Protein AF-A0A957JHL2-F1 (afdb_monomer)

Secondary structure (DSSP, 8-state):
-----PPP--PPPTTPPPPGGGS-HHHHHHHHHTT-HHHHHHHHHHHHHHHHHHHHHHH--HHHHHHHHHHHHHHHHHHGGG--TTS-HHHHHHHHHHHHHHHHHHHHHT-----TTTTT--SGGGTHHHHHHHH---HHHHHHHHHHHHHHT--

Solvent-accessible surface area (backbone atoms only — not comparable to full-atom values): 9291 Å² total; per-residue (Å²): 134,85,81,82,76,69,80,75,82,75,69,75,61,94,80,60,76,75,58,76,87,74,53,53,72,50,57,29,42,51,42,28,44,75,66,36,62,66,36,40,50,53,51,46,70,73,43,47,65,63,43,29,56,51,26,29,72,72,63,75,32,71,70,60,8,53,52,36,35,52,52,28,50,56,52,44,61,72,49,36,68,77,54,62,50,88,52,72,60,66,69,53,54,48,52,47,31,50,53,47,46,50,52,53,50,51,52,66,72,66,57,68,84,84,48,78,75,63,76,71,61,89,71,65,83,69,60,56,58,62,58,40,69,76,62,64,69,46,74,65,52,55,49,52,52,50,53,54,56,53,56,67,75,73,111

Nearest PDB structures (foldseek):
  5wuq-assembly1_A  TM=9.451E-01  e=1.657E-04  Bacillus subtilis subsp. subtilis str. 168
  5wur-assembly1_A  TM=9.422E-01  e=2.048E-04  Bacillus subtilis subsp. subtilis str. 168
  4cxf-assembly1_A  TM=8.846E-01  e=8.320E-05  Cupriavidus metallidurans CH34
  5wur-assembly2_B  TM=9.362E-01  e=6.232E-04  Bacillus subtilis subsp. subtilis str. 168
  6in7-assembly1_B  TM=7.320E-01  e=2.401E-04  Pseudomonas aeruginosa PAO1

Sequence (155 aa):
MNRFLRPKSEEPPAGAPPALSAHTDQTLAQQARRGDPDAFGELVRRHQQAVFNVALRMTGSRPDAEDATQETFLRAFRAFKQFDSHRPLAPWLKRIAVNVCLNWYEANRIRPAVTEADLARPGEAAADLDEWQANVTTPEQRYLAREQAAAVRAA

Radius of gyration: 21.53 Å; Cα contacts (8 Å, |Δi|>4): 88; chains: 1; bounding box: 84×35×44 Å

Structure (mmCIF, N/CA/C/O backbone):
data_AF-A0A957JHL2-F1
#
_entry.id   AF-A0A957JHL2-F1
#
loop_
_atom_site.group_PDB
_atom_site.id
_atom_site.type_symbol
_atom_site.label_atom_id
_atom_site.label_alt_id
_atom_site.label_comp_id
_atom_site.label_asym_id
_atom_site.label_entity_id
_atom_site.label_seq_id
_atom_site.pdbx_PDB_ins_code
_atom_site.Cartn_x
_atom_site.Cartn_y
_atom_site.Cartn_z
_atom_site.occupancy
_atom_site.B_iso_or_equiv
_atom_site.auth_seq_id
_atom_site.auth_comp_id
_atom_site.auth_asym_id
_atom_site.auth_atom_id
_atom_site.pdbx_PDB_model_num
ATOM 1 N N . MET A 1 1 ? -49.969 6.133 -17.642 1.00 37.44 1 MET A N 1
ATOM 2 C CA . MET A 1 1 ? -49.402 4.874 -17.119 1.00 37.44 1 MET A CA 1
ATOM 3 C C . MET A 1 1 ? -47.953 5.104 -16.702 1.00 37.44 1 MET A C 1
ATOM 5 O O . MET A 1 1 ? -47.200 5.632 -17.501 1.00 37.44 1 MET A O 1
ATOM 9 N N . ASN A 1 2 ? -47.655 4.772 -15.440 1.00 27.81 2 ASN A N 1
ATOM 10 C CA . ASN A 1 2 ? -46.375 4.652 -14.712 1.00 27.81 2 ASN A CA 1
ATOM 11 C C . ASN A 1 2 ? -45.177 5.540 -15.095 1.00 27.81 2 ASN A C 1
ATOM 13 O O . ASN A 1 2 ? -44.539 5.345 -16.118 1.00 27.81 2 ASN A O 1
ATOM 17 N N . ARG A 1 3 ? -44.863 6.560 -14.282 1.00 38.12 3 ARG A N 1
ATOM 18 C CA . ARG A 1 3 ? -44.163 6.493 -12.968 1.00 38.12 3 ARG A CA 1
ATOM 19 C C . ARG A 1 3 ? -42.651 6.320 -13.177 1.00 38.12 3 ARG A C 1
ATOM 21 O O . ARG A 1 3 ? -42.072 5.293 -12.845 1.00 38.12 3 ARG A O 1
ATOM 28 N N . PHE A 1 4 ? -42.039 7.382 -13.712 1.00 49.59 4 PHE A N 1
ATOM 29 C CA . PHE A 1 4 ? -40.609 7.641 -13.582 1.00 49.59 4 PHE A CA 1
ATOM 30 C C . PHE A 1 4 ? -40.285 7.696 -12.093 1.00 49.59 4 PHE A C 1
ATOM 32 O O . PHE A 1 4 ? -40.627 8.647 -11.387 1.00 49.59 4 PHE A O 1
ATOM 39 N N . LEU A 1 5 ? -39.696 6.606 -11.619 1.00 50.94 5 LEU A N 1
ATOM 40 C CA . LEU A 1 5 ? -39.092 6.500 -10.310 1.00 50.94 5 LEU A CA 1
ATOM 41 C C . LEU A 1 5 ? -38.026 7.593 -10.227 1.00 50.94 5 LEU A C 1
ATOM 43 O O . LEU A 1 5 ? -36.954 7.479 -10.816 1.00 50.94 5 LEU A O 1
ATOM 47 N N . ARG A 1 6 ? -38.336 8.674 -9.503 1.00 46.22 6 ARG A N 1
ATOM 48 C CA . ARG A 1 6 ? -37.289 9.469 -8.863 1.00 46.22 6 ARG A CA 1
ATOM 49 C C . ARG A 1 6 ? -36.444 8.475 -8.059 1.00 46.22 6 ARG A C 1
ATOM 51 O O . ARG A 1 6 ? -37.052 7.666 -7.348 1.00 46.22 6 ARG A O 1
ATOM 58 N N . PRO A 1 7 ? -35.103 8.487 -8.156 1.00 42.66 7 PRO A N 1
ATOM 59 C CA . PRO A 1 7 ? -34.307 7.735 -7.204 1.00 42.66 7 PRO A CA 1
ATOM 60 C C . PRO A 1 7 ? -34.745 8.203 -5.819 1.00 42.66 7 PRO A C 1
ATOM 62 O O . PRO A 1 7 ? -34.822 9.405 -5.553 1.00 42.66 7 PRO A O 1
ATOM 65 N N . LYS A 1 8 ? -35.172 7.2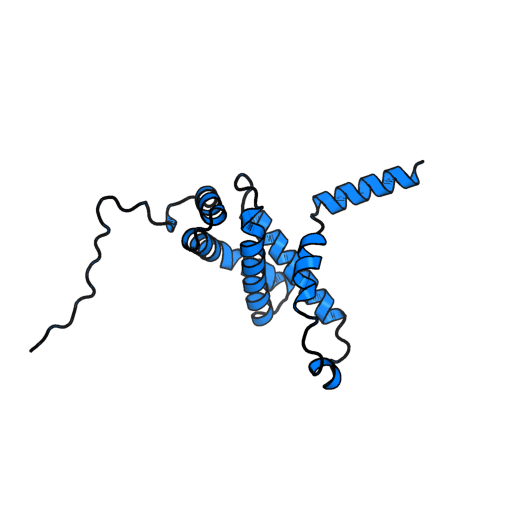39 -5.005 1.00 48.84 8 LYS A N 1
ATOM 66 C CA . LYS A 1 8 ? -35.557 7.441 -3.616 1.00 48.84 8 LYS A CA 1
ATOM 67 C C . LYS A 1 8 ? -34.453 8.277 -2.976 1.00 48.84 8 LYS A C 1
ATOM 69 O O . LYS A 1 8 ? -33.307 7.841 -2.942 1.00 48.84 8 LYS A O 1
ATOM 74 N N . SER A 1 9 ? -34.801 9.481 -2.527 1.00 48.56 9 SER A N 1
ATOM 75 C CA . SER A 1 9 ? -34.019 10.199 -1.535 1.00 48.56 9 SER A CA 1
ATOM 76 C C . SER A 1 9 ? -33.915 9.262 -0.339 1.00 48.56 9 SER A C 1
ATOM 78 O O . SER A 1 9 ? -34.852 9.143 0.448 1.00 48.56 9 SER A O 1
ATOM 80 N N . GLU A 1 10 ? -32.830 8.504 -0.260 1.00 44.91 10 GLU A N 1
ATOM 81 C CA . GLU A 1 10 ? -32.424 7.888 0.988 1.00 44.91 10 GLU A CA 1
ATOM 82 C C . GLU A 1 10 ? -31.908 9.030 1.852 1.00 44.91 10 GLU A C 1
ATOM 84 O O . GLU A 1 10 ? -30.723 9.349 1.881 1.00 44.91 10 GLU A O 1
ATOM 89 N N . GLU A 1 11 ? -32.848 9.720 2.499 1.00 44.72 11 GLU A N 1
ATOM 90 C CA . GLU A 1 11 ? -32.529 10.405 3.739 1.00 44.72 11 GLU A CA 1
ATOM 91 C C . GLU A 1 11 ? -31.891 9.352 4.655 1.00 44.72 11 GLU A C 1
ATOM 93 O O . GLU A 1 11 ? -32.510 8.307 4.900 1.00 44.72 11 GLU A O 1
ATOM 98 N N . PRO A 1 12 ? -30.638 9.555 5.098 1.00 51.06 12 PRO A N 1
ATOM 99 C CA . PRO A 1 12 ? -29.992 8.598 5.977 1.00 51.06 12 PRO A CA 1
ATOM 100 C C . PRO A 1 12 ? -30.830 8.487 7.257 1.00 51.06 12 PRO A C 1
ATOM 102 O O . PRO A 1 12 ? -31.269 9.517 7.781 1.00 51.06 12 PRO A O 1
ATOM 105 N N . PRO A 1 13 ? -31.089 7.269 7.773 1.00 52.56 13 PRO A N 1
ATOM 106 C CA . PRO A 1 13 ? -31.884 7.119 8.980 1.00 52.56 13 PRO A CA 1
ATOM 107 C C . PRO A 1 13 ? -31.202 7.890 10.112 1.00 52.56 13 PRO A C 1
ATOM 109 O O . PRO A 1 13 ? -29.995 7.754 10.325 1.00 52.56 13 PRO A O 1
ATOM 112 N N . ALA A 1 14 ? -31.974 8.721 10.814 1.00 47.56 14 ALA A N 1
ATOM 113 C CA . ALA A 1 14 ? -31.534 9.450 11.996 1.00 47.56 14 ALA A CA 1
ATOM 114 C C . ALA A 1 14 ? -31.063 8.435 13.055 1.00 47.56 14 ALA A C 1
ATOM 116 O O . ALA A 1 14 ? -31.873 7.847 13.767 1.00 47.56 14 ALA A O 1
ATOM 117 N N . GLY A 1 15 ? -29.754 8.165 13.080 1.00 45.06 15 GLY A N 1
ATOM 118 C CA . GLY A 1 15 ? -29.137 7.099 13.875 1.00 45.06 15 GLY A CA 1
ATOM 119 C C . GLY A 1 15 ? -28.182 6.170 13.112 1.00 45.06 15 GLY A C 1
ATOM 120 O O . GLY A 1 15 ? -27.595 5.294 13.741 1.00 45.06 15 GLY A O 1
ATOM 121 N N . ALA A 1 16 ? -27.991 6.336 11.795 1.00 44.38 16 ALA A N 1
ATOM 122 C CA . ALA A 1 16 ? -26.945 5.620 11.065 1.00 44.38 16 ALA A CA 1
ATOM 123 C C . ALA A 1 16 ? -25.570 5.918 11.695 1.00 44.38 16 ALA A C 1
ATOM 125 O O . ALA A 1 16 ? -25.288 7.090 11.977 1.00 44.38 16 ALA A O 1
ATOM 126 N N . PRO A 1 17 ? -24.704 4.905 11.913 1.00 54.16 17 PRO A N 1
ATOM 127 C CA . PRO A 1 17 ? -23.317 5.167 12.278 1.00 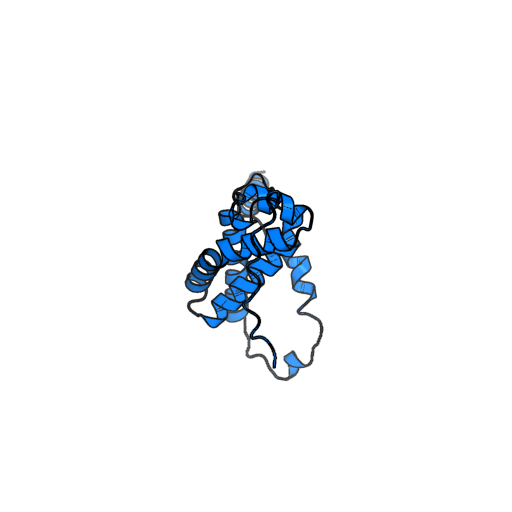54.16 17 PRO A CA 1
ATOM 128 C C . PRO A 1 17 ? -22.733 6.175 11.276 1.00 54.16 17 PRO A C 1
ATOM 130 O O . PRO A 1 17 ? -23.110 6.138 10.099 1.00 54.16 17 PRO A O 1
ATOM 133 N N . PRO A 1 18 ? -21.871 7.111 11.720 1.00 58.97 18 PRO A N 1
ATOM 134 C CA . PRO A 1 18 ? -21.331 8.134 10.835 1.00 58.97 18 PRO A CA 1
ATOM 135 C C . PRO A 1 18 ? -20.768 7.464 9.581 1.00 58.97 18 PRO A C 1
ATOM 137 O O . PRO A 1 18 ? -20.162 6.396 9.680 1.00 58.97 18 PRO A O 1
ATOM 140 N N . ALA A 1 19 ? -20.989 8.057 8.404 1.00 76.25 19 ALA A N 1
ATOM 141 C CA . ALA A 1 19 ? -20.470 7.508 7.153 1.00 76.25 19 ALA A CA 1
ATOM 142 C C . ALA A 1 19 ? -18.989 7.125 7.339 1.00 76.25 19 ALA A C 1
ATOM 144 O O . ALA A 1 19 ? -18.246 7.856 7.997 1.00 76.25 19 ALA A O 1
ATOM 145 N N . LEU A 1 20 ? -18.536 5.984 6.807 1.00 78.94 20 LEU A N 1
ATOM 146 C CA . LEU A 1 20 ? -17.146 5.518 6.977 1.00 78.94 20 LEU A CA 1
ATOM 147 C C . LEU A 1 20 ? -16.117 6.608 6.612 1.00 78.94 20 LEU A C 1
ATOM 149 O O . LEU A 1 20 ? -15.066 6.720 7.239 1.00 78.94 20 LEU A O 1
ATOM 153 N N . SER A 1 21 ? -16.480 7.510 5.696 1.00 78.25 21 SER A N 1
ATOM 154 C CA . SER A 1 21 ? -15.734 8.720 5.335 1.00 78.25 21 SER A CA 1
ATOM 155 C C . SER A 1 21 ? -15.459 9.709 6.479 1.00 78.25 21 SER A C 1
ATOM 157 O O . SER A 1 21 ? -14.497 10.464 6.395 1.00 78.25 21 SER A O 1
ATOM 159 N N . ALA A 1 22 ? -16.263 9.724 7.541 1.00 84.75 22 ALA A N 1
ATOM 160 C CA . ALA A 1 22 ? -16.080 10.586 8.710 1.00 84.75 22 ALA A CA 1
ATOM 161 C C . ALA A 1 22 ? -15.158 9.970 9.777 1.00 84.75 22 ALA A C 1
ATOM 163 O O . ALA A 1 22 ? -14.667 10.678 10.655 1.00 84.75 22 ALA A O 1
ATOM 164 N N . HIS A 1 23 ? -14.901 8.662 9.713 1.00 89.69 23 HIS A N 1
ATOM 165 C CA . HIS A 1 23 ? -14.020 7.990 10.662 1.00 89.69 23 HIS A CA 1
ATOM 166 C C . HIS A 1 23 ? -12.552 8.335 10.396 1.00 89.69 23 HIS A C 1
ATOM 168 O O . HIS A 1 23 ? -12.138 8.537 9.253 1.00 89.69 23 HIS A O 1
ATOM 174 N N . THR A 1 24 ? -11.734 8.369 11.446 1.00 93.31 24 THR A N 1
ATOM 175 C CA . THR A 1 24 ? -10.279 8.516 11.306 1.00 93.31 24 THR A CA 1
ATOM 176 C C . THR A 1 24 ? -9.656 7.246 10.727 1.00 93.31 24 THR A C 1
ATOM 178 O O . THR A 1 24 ? -10.181 6.148 10.916 1.00 93.31 24 THR A O 1
ATOM 181 N N . ASP A 1 25 ? -8.494 7.371 10.080 1.00 91.19 25 ASP A N 1
ATOM 182 C CA . ASP A 1 25 ? -7.754 6.218 9.542 1.00 91.19 25 ASP A CA 1
ATOM 183 C C . ASP A 1 25 ? -7.445 5.168 10.613 1.00 91.19 25 ASP A C 1
ATOM 185 O O . ASP A 1 25 ? -7.500 3.973 10.344 1.00 91.19 25 ASP A O 1
ATOM 189 N N . GLN A 1 26 ? -7.169 5.603 11.845 1.00 91.75 26 GLN A N 1
ATOM 190 C CA . GLN A 1 26 ? -6.957 4.705 12.980 1.00 91.75 26 GLN A CA 1
ATOM 191 C C . GLN A 1 26 ? -8.209 3.877 13.291 1.00 91.75 26 GLN A C 1
ATOM 193 O O . GLN A 1 26 ? -8.109 2.673 13.525 1.00 91.75 26 GLN A O 1
ATOM 198 N N . THR A 1 27 ? -9.388 4.503 13.277 1.00 93.38 27 THR A N 1
ATOM 199 C CA . THR A 1 27 ? -10.650 3.811 13.574 1.00 93.38 27 THR A CA 1
ATOM 200 C C . THR A 1 27 ? -10.990 2.811 12.476 1.00 93.38 27 THR A C 1
ATOM 202 O O . THR A 1 27 ? -11.292 1.653 12.761 1.00 93.38 27 THR A O 1
ATOM 205 N N . LEU A 1 28 ? -10.847 3.226 11.217 1.00 93.62 28 LEU A N 1
ATOM 206 C CA . LEU A 1 28 ? -11.030 2.344 10.067 1.00 93.62 28 LEU A CA 1
ATOM 207 C C . LEU A 1 28 ? -10.025 1.190 10.079 1.00 93.62 28 LEU A C 1
ATOM 209 O O . LEU A 1 28 ? -10.394 0.054 9.806 1.00 93.62 28 LEU A O 1
ATOM 213 N N . ALA A 1 29 ? -8.772 1.437 10.472 1.00 91.75 29 ALA A N 1
ATOM 214 C CA . ALA A 1 29 ? -7.776 0.380 10.603 1.00 91.75 29 ALA A CA 1
ATOM 215 C C . ALA A 1 29 ? -8.153 -0.631 11.699 1.00 91.75 29 ALA A C 1
ATOM 217 O O . ALA A 1 29 ? -7.978 -1.833 11.522 1.00 91.75 29 ALA A O 1
ATOM 218 N N . GLN A 1 30 ? -8.714 -0.188 12.824 1.00 92.69 30 GLN A N 1
ATOM 219 C CA . GLN A 1 30 ? -9.206 -1.111 13.851 1.00 92.69 30 GLN A CA 1
ATOM 220 C C . GLN A 1 30 ? -10.386 -1.961 13.356 1.00 92.69 30 GLN A C 1
ATOM 222 O O . GLN A 1 30 ? -10.438 -3.153 13.657 1.00 92.69 30 GLN A O 1
ATOM 227 N N . GLN A 1 31 ? -11.307 -1.374 12.588 1.00 91.44 31 GLN A N 1
ATOM 228 C CA . GLN A 1 31 ? -12.448 -2.083 11.997 1.00 91.44 31 GLN A CA 1
ATOM 229 C C . GLN A 1 31 ? -11.991 -3.085 10.926 1.00 91.44 31 GLN A C 1
ATOM 231 O O . GLN A 1 31 ? -12.301 -4.272 11.018 1.00 91.44 31 GLN A O 1
ATOM 236 N N . ALA A 1 32 ? -11.147 -2.655 9.987 1.00 90.38 32 ALA A N 1
ATOM 237 C CA . ALA A 1 32 ? -10.593 -3.511 8.941 1.00 90.38 32 ALA A CA 1
ATOM 238 C C . ALA A 1 32 ? -9.776 -4.685 9.512 1.00 90.38 32 ALA A C 1
ATOM 240 O O . ALA A 1 32 ? -9.862 -5.807 9.015 1.00 90.38 32 ALA A O 1
ATOM 241 N N . ARG A 1 33 ? -9.057 -4.491 10.629 1.00 88.88 33 ARG A N 1
ATOM 242 C CA . ARG A 1 33 ? -8.381 -5.587 11.353 1.00 88.88 33 ARG A CA 1
ATOM 243 C C . ARG A 1 33 ? -9.336 -6.657 11.878 1.00 88.88 33 ARG A C 1
ATOM 245 O O . ARG A 1 33 ? -8.955 -7.823 11.951 1.00 88.88 33 ARG A O 1
ATOM 252 N N . ARG A 1 34 ? -10.558 -6.268 12.245 1.00 89.81 34 ARG A N 1
ATOM 253 C CA . ARG A 1 34 ? -11.623 -7.180 12.694 1.00 89.81 34 ARG A CA 1
ATOM 254 C C . ARG A 1 34 ? -12.343 -7.866 11.529 1.00 89.81 34 ARG A C 1
ATOM 256 O O . ARG A 1 34 ? -13.229 -8.674 11.776 1.00 89.81 34 ARG A O 1
ATOM 263 N N . GLY A 1 35 ? -11.928 -7.596 10.291 1.00 86.31 35 GLY A N 1
ATOM 264 C CA . GLY A 1 35 ? -12.481 -8.205 9.087 1.00 86.31 35 GLY A CA 1
ATOM 265 C C . GLY A 1 35 ? -13.598 -7.399 8.433 1.00 86.31 35 GLY A C 1
ATOM 266 O O . GLY A 1 35 ? -14.315 -7.973 7.625 1.00 86.31 35 GLY A O 1
ATOM 267 N N . ASP A 1 36 ? -13.753 -6.113 8.763 1.00 92.12 36 ASP A N 1
ATOM 268 C CA . ASP A 1 36 ? -14.694 -5.216 8.083 1.00 92.12 36 ASP A CA 1
ATOM 269 C C . ASP A 1 36 ? -14.152 -4.823 6.687 1.00 92.12 36 ASP A C 1
ATOM 271 O O . ASP A 1 36 ? -13.165 -4.076 6.599 1.00 92.12 36 ASP A O 1
ATOM 275 N N . PRO A 1 37 ? -14.745 -5.335 5.589 1.00 88.88 37 PRO A N 1
ATOM 276 C CA . PRO A 1 37 ? -14.268 -5.052 4.241 1.00 88.88 37 PRO A CA 1
ATOM 277 C C . PRO A 1 37 ? -14.564 -3.612 3.805 1.00 88.88 37 PRO A C 1
ATOM 279 O O . PRO A 1 37 ? -13.783 -3.047 3.037 1.00 88.88 37 PRO A O 1
ATOM 282 N N . ASP A 1 38 ? -15.630 -2.993 4.316 1.00 92.62 38 ASP A N 1
ATOM 283 C CA . ASP A 1 38 ? -16.020 -1.632 3.947 1.00 92.62 38 ASP A CA 1
ATOM 284 C C . ASP A 1 38 ? -15.059 -0.618 4.574 1.00 92.62 38 ASP A C 1
ATOM 286 O O . ASP A 1 38 ? -14.618 0.331 3.917 1.00 92.62 38 ASP A O 1
ATOM 290 N N . ALA A 1 39 ? -14.637 -0.866 5.819 1.00 93.25 39 ALA A N 1
ATOM 291 C CA . ALA A 1 39 ? -13.600 -0.072 6.470 1.00 93.25 39 ALA A CA 1
ATOM 292 C C . ALA A 1 39 ? -12.264 -0.134 5.711 1.00 93.25 39 ALA A C 1
ATOM 294 O O . ALA A 1 39 ? -11.586 0.886 5.556 1.00 93.25 39 ALA A O 1
ATOM 295 N N . PHE A 1 40 ? -11.884 -1.310 5.196 1.00 92.88 40 PHE A N 1
ATOM 296 C CA . PHE A 1 40 ? -10.691 -1.437 4.357 1.00 92.88 40 PHE A CA 1
ATOM 297 C C . PHE A 1 40 ? -10.869 -0.722 3.013 1.00 92.88 40 PHE A C 1
ATOM 299 O O . PHE A 1 40 ? -9.973 0.008 2.592 1.00 92.88 40 PHE A O 1
ATOM 306 N N . GLY A 1 41 ? -12.026 -0.872 2.362 1.00 94.56 41 GLY A N 1
ATOM 307 C CA . GLY A 1 41 ? -12.344 -0.183 1.108 1.00 94.56 41 GLY A CA 1
ATOM 308 C C . GLY A 1 41 ? -12.245 1.339 1.233 1.00 94.56 41 GLY A C 1
ATOM 309 O O . GLY A 1 41 ? -11.676 2.008 0.368 1.00 94.56 41 GLY A O 1
ATOM 310 N N . GLU A 1 42 ? -12.699 1.890 2.357 1.00 95.94 42 GLU A N 1
ATOM 311 C CA . GLU A 1 42 ? -12.552 3.309 2.669 1.00 95.94 42 GLU A CA 1
ATOM 312 C C . GLU A 1 42 ? -11.077 3.733 2.804 1.00 95.94 42 GLU A C 1
ATOM 314 O O . GLU A 1 42 ? -10.676 4.769 2.265 1.00 95.94 42 GLU A O 1
ATOM 319 N N . LEU A 1 43 ? -10.240 2.923 3.462 1.00 94.88 43 LEU A N 1
ATOM 320 C CA . LEU A 1 43 ? -8.796 3.172 3.542 1.00 94.88 43 LEU A CA 1
ATOM 321 C C . LEU A 1 43 ? -8.129 3.122 2.163 1.00 94.88 43 LEU A C 1
ATOM 323 O O . LEU A 1 43 ? -7.316 3.994 1.849 1.00 94.88 43 LEU A O 1
ATOM 327 N N . VAL A 1 44 ? -8.485 2.146 1.321 1.00 95.50 44 VAL A N 1
ATOM 328 C CA . VAL A 1 44 ? -7.996 2.064 -0.064 1.00 95.50 44 VAL A CA 1
ATOM 329 C C . VAL A 1 44 ? -8.330 3.357 -0.798 1.00 95.50 44 VAL A C 1
ATOM 331 O O . VAL A 1 44 ? -7.432 4.022 -1.313 1.00 95.50 44 VAL A O 1
ATOM 334 N N . ARG A 1 45 ? -9.595 3.784 -0.765 1.00 95.75 45 ARG A N 1
ATOM 335 C CA . ARG A 1 45 ? -10.061 4.991 -1.455 1.00 95.75 45 ARG A CA 1
ATOM 336 C C . ARG A 1 45 ? -9.305 6.253 -1.023 1.00 95.75 45 ARG A C 1
ATOM 338 O O . ARG A 1 45 ? -9.008 7.100 -1.864 1.00 95.75 45 ARG A O 1
ATOM 345 N N . ARG A 1 46 ? -8.972 6.387 0.266 1.00 95.88 46 ARG A N 1
ATOM 346 C CA . ARG A 1 46 ? -8.200 7.529 0.797 1.00 95.88 46 ARG A CA 1
ATOM 347 C C . ARG A 1 46 ? -6.736 7.517 0.372 1.00 95.88 46 ARG A C 1
ATOM 349 O O . ARG A 1 46 ? -6.171 8.573 0.100 1.00 95.88 46 ARG A O 1
ATOM 356 N N . HIS A 1 47 ? -6.115 6.340 0.334 1.00 96.12 47 HIS A N 1
ATOM 357 C CA . HIS A 1 47 ? -4.663 6.214 0.167 1.00 96.12 47 HIS A CA 1
ATOM 358 C C . HIS A 1 47 ? -4.226 5.848 -1.253 1.00 96.12 47 HIS A C 1
ATOM 360 O O . HIS A 1 47 ? -3.040 5.985 -1.564 1.00 96.12 47 HIS A O 1
ATOM 366 N N . GLN A 1 48 ? -5.149 5.445 -2.133 1.00 96.81 48 GLN A N 1
ATOM 367 C CA . GLN A 1 48 ? -4.826 4.958 -3.478 1.00 96.81 48 GLN A CA 1
ATOM 368 C C . GLN A 1 48 ? -3.984 5.939 -4.288 1.00 96.81 48 GLN A C 1
ATOM 370 O O . GLN A 1 48 ? -2.981 5.543 -4.869 1.00 96.81 48 GLN A O 1
ATOM 375 N N . GLN A 1 49 ? -4.320 7.233 -4.263 1.00 97.12 49 GLN A N 1
ATOM 376 C CA . GLN A 1 49 ? -3.605 8.232 -5.054 1.00 97.12 49 GLN A CA 1
ATOM 377 C C . GLN A 1 49 ? -2.174 8.425 -4.543 1.00 97.12 49 GLN A C 1
ATOM 379 O O . GLN A 1 49 ? -1.245 8.605 -5.326 1.00 97.12 49 GLN A O 1
ATOM 384 N N . ALA A 1 50 ? -1.980 8.380 -3.223 1.00 92.94 50 ALA A N 1
ATOM 385 C CA . ALA A 1 50 ? -0.663 8.526 -2.619 1.00 92.94 50 ALA A CA 1
ATOM 386 C C . ALA A 1 50 ? 0.233 7.319 -2.928 1.00 92.94 50 ALA A C 1
ATOM 388 O O . ALA A 1 50 ? 1.409 7.504 -3.238 1.00 92.94 50 ALA A O 1
ATOM 389 N N . VAL A 1 51 ? -0.323 6.105 -2.871 1.00 95.69 51 VAL A N 1
ATOM 390 C CA . VAL A 1 51 ? 0.377 4.866 -3.244 1.00 95.69 51 VAL A CA 1
ATOM 391 C C . VAL A 1 51 ? 0.707 4.868 -4.736 1.00 95.69 51 VAL A C 1
ATOM 393 O O . VAL A 1 51 ? 1.866 4.672 -5.094 1.00 95.69 51 VAL A O 1
ATOM 396 N N . PHE A 1 52 ? -0.263 5.202 -5.586 1.00 97.50 52 PHE A N 1
ATOM 397 C CA . PHE A 1 52 ? -0.071 5.320 -7.028 1.00 97.50 52 PHE A CA 1
ATOM 398 C C . PHE A 1 52 ? 1.031 6.315 -7.389 1.00 97.50 52 PHE A C 1
ATOM 400 O O . PHE A 1 52 ? 1.906 6.005 -8.188 1.00 97.50 52 PHE A O 1
ATOM 407 N N . ASN A 1 53 ? 1.066 7.486 -6.749 1.00 94.44 53 ASN A N 1
ATOM 408 C CA . ASN A 1 53 ? 2.118 8.473 -6.996 1.00 94.44 53 ASN A CA 1
ATOM 409 C C . ASN A 1 53 ? 3.516 7.967 -6.598 1.00 94.44 53 ASN A C 1
ATOM 411 O O . ASN A 1 53 ? 4.504 8.356 -7.220 1.00 94.44 53 ASN A O 1
ATOM 415 N N . VAL A 1 54 ? 3.623 7.125 -5.564 1.00 90.56 54 VAL A N 1
ATOM 416 C CA . VAL A 1 54 ? 4.891 6.468 -5.203 1.00 90.56 54 VAL A CA 1
ATOM 417 C C . VAL A 1 54 ? 5.269 5.443 -6.265 1.00 90.56 54 VAL A C 1
ATOM 419 O O . VAL A 1 54 ? 6.388 5.494 -6.773 1.00 90.56 54 VAL A O 1
ATOM 422 N N . ALA A 1 55 ? 4.334 4.575 -6.648 1.00 92.25 55 ALA A N 1
ATOM 423 C CA . ALA A 1 55 ? 4.563 3.553 -7.660 1.00 92.25 55 ALA A CA 1
ATOM 424 C C . ALA A 1 55 ? 4.953 4.160 -9.014 1.00 92.25 55 ALA A C 1
ATOM 426 O O . ALA A 1 55 ? 5.923 3.726 -9.628 1.00 92.25 55 ALA A O 1
ATOM 427 N N . LEU A 1 56 ? 4.279 5.231 -9.437 1.00 93.44 56 LEU A N 1
ATOM 428 C CA . LEU A 1 56 ? 4.567 5.946 -10.679 1.00 93.44 56 LEU A CA 1
ATOM 429 C C . LEU A 1 56 ? 5.973 6.547 -10.693 1.00 93.44 56 LEU A C 1
ATOM 431 O O . LEU A 1 56 ? 6.662 6.473 -11.706 1.00 93.44 56 LEU A O 1
ATOM 435 N N . ARG A 1 57 ? 6.436 7.107 -9.570 1.00 91.12 57 ARG A N 1
ATOM 436 C CA . ARG A 1 57 ? 7.806 7.637 -9.463 1.00 91.12 57 ARG A CA 1
ATOM 437 C C . ARG A 1 57 ? 8.871 6.547 -9.553 1.00 91.12 57 ARG A C 1
ATOM 439 O O . ARG A 1 57 ? 9.974 6.836 -9.998 1.00 91.12 57 ARG A O 1
ATOM 446 N N . MET A 1 58 ? 8.563 5.335 -9.097 1.00 88.50 58 MET A N 1
ATOM 447 C CA . MET A 1 58 ? 9.512 4.220 -9.089 1.00 88.50 58 MET A CA 1
ATOM 448 C C . MET A 1 58 ? 9.526 3.442 -10.406 1.00 88.50 58 MET A C 1
ATOM 450 O O . MET A 1 58 ? 10.586 3.009 -10.841 1.00 88.50 58 MET A O 1
ATOM 454 N N . THR A 1 59 ? 8.363 3.268 -11.029 1.00 87.88 59 THR A N 1
ATOM 455 C CA . THR A 1 59 ? 8.199 2.487 -12.264 1.00 87.88 59 THR A CA 1
ATOM 456 C C . THR A 1 59 ? 8.364 3.337 -13.524 1.00 87.88 59 THR A C 1
ATOM 458 O O . THR A 1 59 ? 8.776 2.822 -14.555 1.00 87.88 59 THR A O 1
ATOM 461 N N . GLY A 1 60 ? 8.047 4.638 -13.468 1.00 86.81 60 GLY A N 1
ATOM 462 C CA . GLY A 1 60 ? 8.078 5.538 -14.627 1.00 86.81 60 GLY A CA 1
ATOM 463 C C . GLY A 1 60 ? 6.989 5.264 -15.674 1.00 86.81 60 GLY A C 1
ATOM 464 O O . GLY A 1 60 ? 6.966 5.916 -16.715 1.00 86.81 60 GLY A O 1
ATOM 465 N N . SER A 1 61 ? 6.080 4.328 -15.401 1.00 90.50 61 SER A N 1
ATOM 466 C CA . SER A 1 61 ? 5.094 3.798 -16.340 1.00 90.50 61 SER A CA 1
ATOM 467 C C . SER A 1 61 ? 3.729 3.755 -15.665 1.00 90.50 61 SER A C 1
ATOM 469 O O . SER A 1 61 ? 3.586 3.248 -14.555 1.00 90.50 61 SER A O 1
ATOM 471 N N . ARG A 1 62 ? 2.708 4.329 -16.313 1.00 93.88 62 ARG A N 1
ATOM 472 C CA . ARG A 1 62 ? 1.348 4.374 -15.754 1.00 93.88 62 ARG A CA 1
ATOM 473 C C . ARG A 1 62 ? 0.738 2.972 -15.592 1.00 93.88 62 ARG A C 1
ATOM 475 O O . ARG A 1 62 ? 0.238 2.730 -14.499 1.00 93.88 62 ARG A O 1
ATOM 482 N N . PRO A 1 63 ? 0.801 2.068 -16.591 1.00 94.25 63 PRO A N 1
ATOM 483 C CA . PRO A 1 63 ? 0.325 0.692 -16.426 1.00 94.25 63 PRO A CA 1
ATOM 484 C C . PRO A 1 63 ? 1.007 -0.038 -15.262 1.00 94.25 63 PRO A C 1
ATOM 486 O O . PRO A 1 63 ? 0.331 -0.527 -14.363 1.00 94.25 63 PRO A O 1
ATOM 489 N N . ASP A 1 64 ? 2.341 -0.005 -15.199 1.00 90.56 64 ASP A N 1
ATOM 490 C CA . ASP A 1 64 ? 3.082 -0.702 -14.136 1.00 90.56 64 ASP A CA 1
ATOM 491 C C . ASP A 1 64 ? 2.789 -0.104 -12.749 1.00 90.56 64 ASP A C 1
ATOM 493 O O . ASP A 1 64 ? 2.752 -0.809 -11.740 1.00 90.56 64 ASP A O 1
ATOM 497 N N . ALA A 1 65 ? 2.541 1.207 -12.678 1.00 93.88 65 ALA A N 1
ATOM 498 C CA . ALA A 1 65 ? 2.132 1.870 -11.446 1.00 93.88 65 ALA A CA 1
ATOM 499 C C . ALA A 1 65 ? 0.721 1.469 -10.990 1.00 93.88 65 ALA A C 1
ATOM 501 O O . ALA A 1 65 ? 0.490 1.354 -9.783 1.00 93.88 65 ALA A O 1
ATOM 502 N N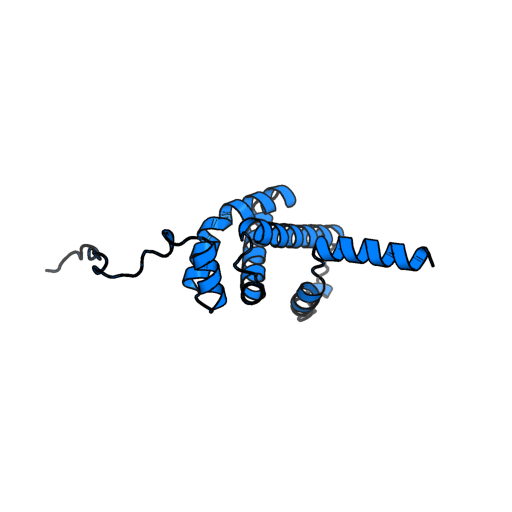 . GLU A 1 66 ? -0.222 1.271 -11.916 1.00 96.00 66 GLU A N 1
ATOM 503 C CA . GLU A 1 66 ? -1.568 0.771 -11.607 1.00 96.00 66 GLU A CA 1
ATOM 504 C C . GLU A 1 66 ? -1.490 -0.646 -11.028 1.00 96.00 66 GLU A C 1
ATOM 506 O O . GLU A 1 66 ? -2.069 -0.901 -9.968 1.00 96.00 66 GLU A O 1
ATOM 511 N N . ASP A 1 67 ? -0.700 -1.523 -11.647 1.00 94.44 67 ASP A N 1
ATOM 512 C CA . ASP A 1 67 ? -0.495 -2.900 -11.188 1.00 94.44 67 ASP A CA 1
ATOM 513 C C . ASP A 1 67 ? 0.199 -2.947 -9.823 1.00 94.44 67 ASP A C 1
ATOM 515 O O . ASP A 1 67 ? -0.273 -3.603 -8.889 1.00 94.44 67 ASP A O 1
ATOM 519 N N . ALA A 1 68 ? 1.280 -2.181 -9.647 1.00 93.12 68 ALA A N 1
ATOM 520 C CA . ALA A 1 68 ? 1.983 -2.093 -8.371 1.00 93.12 68 ALA A CA 1
ATOM 521 C C . ALA A 1 68 ? 1.090 -1.527 -7.253 1.00 93.12 68 ALA A C 1
ATOM 523 O O . ALA A 1 68 ? 1.195 -1.944 -6.095 1.00 93.12 68 ALA A O 1
ATOM 524 N N . THR A 1 69 ? 0.186 -0.598 -7.575 1.00 95.94 69 THR A N 1
ATOM 525 C CA . THR A 1 69 ? -0.779 -0.050 -6.610 1.00 95.94 69 THR A CA 1
ATOM 526 C C . THR A 1 69 ? -1.777 -1.111 -6.167 1.00 95.94 69 THR A C 1
ATOM 528 O O . THR A 1 69 ? -2.001 -1.272 -4.966 1.00 95.94 69 THR A O 1
ATOM 531 N N . GLN A 1 70 ? -2.346 -1.861 -7.110 1.00 96.31 70 GLN A N 1
ATOM 532 C CA . GLN A 1 70 ? -3.273 -2.950 -6.802 1.00 96.31 70 GLN A CA 1
ATOM 533 C C . GLN A 1 70 ? -2.596 -4.016 -5.938 1.00 96.31 70 GLN A C 1
ATOM 535 O O . GLN A 1 70 ? -3.092 -4.345 -4.859 1.00 96.31 70 GLN A O 1
ATOM 540 N N . GLU A 1 71 ? -1.414 -4.475 -6.348 1.00 95.19 71 GLU A N 1
ATOM 541 C CA . GLU A 1 71 ? -0.648 -5.478 -5.609 1.00 95.19 71 GLU A CA 1
ATOM 542 C C . GLU A 1 71 ? -0.268 -4.989 -4.201 1.00 95.19 71 GLU A C 1
ATOM 544 O O . GLU A 1 71 ? -0.316 -5.751 -3.232 1.00 95.19 71 GLU A O 1
ATOM 549 N N . THR A 1 72 ? 0.027 -3.694 -4.044 1.00 95.19 72 THR A N 1
ATOM 550 C CA . THR A 1 72 ? 0.253 -3.078 -2.728 1.00 95.19 72 THR A CA 1
ATOM 551 C C . THR A 1 72 ? -0.957 -3.244 -1.816 1.00 95.19 72 THR A C 1
ATOM 553 O O . THR A 1 72 ? -0.793 -3.639 -0.661 1.00 95.19 72 THR A O 1
ATOM 556 N N . PHE A 1 73 ? -2.170 -2.966 -2.301 1.00 95.81 73 PHE A N 1
ATOM 557 C CA . PHE A 1 73 ? -3.376 -3.096 -1.483 1.00 95.81 73 PHE A CA 1
ATOM 558 C C . PHE A 1 73 ? -3.776 -4.552 -1.239 1.00 95.81 73 PHE A C 1
ATOM 560 O O . PHE A 1 73 ? -4.229 -4.859 -0.139 1.00 95.81 73 PHE A O 1
ATOM 567 N N . LEU A 1 74 ? -3.536 -5.465 -2.184 1.00 94.62 74 LEU A N 1
ATOM 568 C CA . LEU A 1 74 ? -3.719 -6.905 -1.963 1.00 94.62 74 LEU A CA 1
ATOM 569 C C . LEU A 1 74 ? -2.790 -7.420 -0.855 1.00 94.62 74 LEU A C 1
ATOM 571 O O . LEU A 1 74 ? -3.225 -8.125 0.060 1.00 94.62 74 LEU A O 1
ATOM 575 N N . ARG A 1 75 ? -1.515 -7.016 -0.881 1.00 91.50 75 ARG A N 1
ATOM 576 C CA . ARG A 1 75 ? -0.543 -7.325 0.180 1.00 91.50 75 ARG A CA 1
ATOM 577 C C . ARG A 1 75 ? -0.926 -6.681 1.503 1.00 91.50 75 ARG A C 1
ATOM 579 O O . ARG A 1 75 ? -0.870 -7.343 2.538 1.00 91.50 75 ARG A O 1
ATOM 586 N N . ALA A 1 76 ? -1.360 -5.423 1.470 1.00 91.44 76 ALA A N 1
ATOM 587 C CA . ALA A 1 76 ? -1.836 -4.721 2.651 1.00 91.44 76 ALA A CA 1
ATOM 588 C C . ALA A 1 76 ? -3.033 -5.443 3.276 1.00 91.44 76 ALA A C 1
ATOM 590 O O . ALA A 1 76 ? -3.021 -5.653 4.480 1.00 91.44 76 ALA A O 1
ATOM 591 N N . PHE A 1 77 ? -4.014 -5.885 2.485 1.00 90.31 77 PHE A N 1
ATOM 592 C CA . PHE A 1 77 ? -5.182 -6.622 2.970 1.00 90.31 77 PHE A CA 1
ATOM 593 C C . PHE A 1 77 ? -4.787 -7.913 3.700 1.00 90.31 77 PHE A C 1
ATOM 595 O O . PHE A 1 77 ? -5.241 -8.166 4.816 1.00 90.31 77 PHE A O 1
ATOM 602 N N . ARG A 1 78 ? -3.872 -8.699 3.116 1.00 89.06 78 ARG A N 1
ATOM 603 C CA . ARG A 1 78 ? -3.363 -9.945 3.720 1.00 89.06 78 ARG A CA 1
ATOM 604 C C . ARG A 1 78 ? -2.602 -9.686 5.026 1.00 89.06 78 ARG A C 1
ATOM 606 O O . ARG A 1 78 ? -2.822 -10.376 6.018 1.00 89.06 78 ARG A O 1
ATOM 613 N N . ALA A 1 79 ? -1.751 -8.660 5.046 1.00 87.62 79 ALA A N 1
ATOM 614 C CA . ALA A 1 79 ? -0.962 -8.284 6.219 1.00 87.62 79 ALA A CA 1
ATOM 615 C C . ALA A 1 79 ? -1.764 -7.493 7.270 1.00 87.62 79 ALA A C 1
ATOM 617 O O . ALA A 1 79 ? -1.293 -7.293 8.392 1.00 87.62 79 ALA A O 1
ATOM 618 N N . PHE A 1 80 ? -2.978 -7.042 6.936 1.00 86.19 80 PHE A N 1
ATOM 619 C CA . PHE A 1 80 ? -3.716 -6.068 7.734 1.00 86.19 80 PHE A CA 1
ATOM 620 C C . PHE A 1 80 ? -4.040 -6.578 9.138 1.00 86.19 80 PHE A C 1
ATOM 622 O O . PHE A 1 80 ? -3.965 -5.816 10.094 1.00 86.19 80 PHE A O 1
ATOM 629 N N . LYS A 1 81 ? -4.320 -7.879 9.304 1.00 85.56 81 LYS A N 1
ATOM 630 C CA . LYS A 1 81 ? -4.574 -8.487 10.626 1.00 85.56 81 LYS A CA 1
ATOM 631 C C . LYS A 1 81 ? -3.426 -8.249 11.620 1.00 85.56 81 LYS A C 1
ATOM 633 O O . LYS A 1 81 ? -3.679 -8.021 12.806 1.00 85.56 81 LYS A O 1
ATOM 638 N N . GLN A 1 82 ? -2.187 -8.251 11.126 1.00 84.88 82 GLN A N 1
ATOM 639 C CA . GLN A 1 82 ? -0.964 -8.062 11.913 1.00 84.88 82 GLN A CA 1
ATOM 640 C C . GLN A 1 82 ? -0.551 -6.586 12.040 1.00 84.88 82 GLN A C 1
ATOM 642 O O . GLN A 1 82 ? 0.377 -6.267 12.780 1.00 84.88 82 GLN A O 1
ATOM 647 N N . PHE A 1 83 ? -1.222 -5.670 11.336 1.00 84.69 83 PHE A N 1
ATOM 648 C CA . PHE A 1 83 ? -0.913 -4.247 11.398 1.00 84.69 83 PHE A CA 1
ATOM 649 C C . PHE A 1 83 ? -1.187 -3.676 12.797 1.00 84.69 83 PHE A C 1
ATOM 651 O O . PHE A 1 83 ? -2.260 -3.859 13.373 1.00 84.69 83 PHE A O 1
ATOM 658 N N . ASP A 1 84 ? -0.221 -2.935 13.334 1.00 84.50 84 ASP A N 1
ATOM 659 C CA . ASP A 1 84 ? -0.392 -2.166 14.562 1.00 84.50 84 ASP A CA 1
ATOM 660 C C . ASP A 1 84 ? -1.198 -0.893 14.270 1.00 84.50 84 ASP A C 1
ATOM 662 O O . ASP A 1 84 ? -0.672 0.092 13.752 1.00 84.50 84 ASP A O 1
ATOM 666 N N . SER A 1 85 ? -2.484 -0.909 14.631 1.00 83.75 85 SER A N 1
ATOM 667 C CA . SER A 1 85 ? -3.419 0.201 14.409 1.00 83.75 85 SER A CA 1
ATOM 668 C C . SER A 1 85 ? -3.062 1.497 15.146 1.00 83.75 85 SER A C 1
ATOM 670 O O . SER A 1 85 ? -3.675 2.521 14.864 1.00 83.75 85 SER A O 1
ATOM 672 N N . HIS A 1 86 ? -2.109 1.480 16.084 1.00 83.56 86 HIS A N 1
ATOM 673 C CA . HIS A 1 86 ? -1.601 2.704 16.714 1.00 83.56 86 HIS A CA 1
ATOM 674 C C . HIS A 1 86 ? -0.537 3.408 15.864 1.00 83.56 86 HIS A C 1
ATOM 676 O O . HIS A 1 86 ? -0.226 4.574 16.109 1.00 83.56 86 HIS A O 1
ATOM 682 N N . ARG A 1 87 ? 0.019 2.732 14.850 1.00 85.00 87 ARG A N 1
ATOM 683 C CA . ARG A 1 87 ? 0.978 3.331 13.920 1.00 85.00 87 ARG A CA 1
ATOM 684 C C . ARG A 1 87 ? 0.247 4.031 12.770 1.00 85.00 87 ARG A C 1
ATOM 686 O O . ARG A 1 87 ? -0.793 3.556 12.318 1.00 85.00 87 ARG A O 1
ATOM 693 N N . PRO A 1 88 ? 0.803 5.127 12.224 1.00 84.81 88 PRO A N 1
ATOM 694 C CA . PRO A 1 88 ? 0.241 5.760 11.036 1.00 84.81 88 PRO A CA 1
ATOM 695 C C . PRO A 1 88 ? 0.212 4.802 9.833 1.00 84.81 88 PRO A C 1
ATOM 697 O O . PRO A 1 88 ? 1.224 4.181 9.496 1.00 84.81 88 PRO A O 1
ATOM 700 N N . LEU A 1 89 ? -0.932 4.730 9.147 1.00 88.50 89 LEU A N 1
ATOM 701 C CA . LEU A 1 89 ? -1.149 3.821 8.016 1.00 88.50 89 LEU A CA 1
ATOM 702 C C . LEU A 1 89 ? -0.331 4.209 6.774 1.00 88.50 89 LEU A C 1
ATOM 704 O O . LEU A 1 89 ? 0.262 3.351 6.121 1.00 88.50 89 LEU A O 1
ATOM 708 N N . ALA A 1 90 ? -0.252 5.504 6.457 1.00 85.94 90 ALA A N 1
ATOM 709 C CA . ALA A 1 90 ? 0.380 5.968 5.222 1.00 85.94 90 ALA A CA 1
ATOM 710 C C . ALA A 1 90 ? 1.869 5.565 5.091 1.00 85.94 90 ALA A C 1
ATOM 712 O O . ALA A 1 90 ? 2.247 5.050 4.038 1.00 85.94 90 ALA A O 1
ATOM 713 N N . PRO A 1 91 ? 2.739 5.720 6.114 1.00 88.12 91 PRO A N 1
ATOM 714 C CA . PRO A 1 91 ? 4.109 5.203 6.061 1.00 88.12 91 PRO A CA 1
ATOM 715 C C . PRO A 1 91 ? 4.195 3.683 5.885 1.00 88.12 91 PRO A C 1
ATOM 717 O O . PRO A 1 91 ? 5.121 3.199 5.241 1.00 88.12 91 PRO A O 1
ATOM 720 N N . TRP A 1 92 ? 3.252 2.927 6.451 1.00 91.44 92 TRP A N 1
ATOM 721 C CA . TRP A 1 92 ? 3.210 1.474 6.304 1.00 91.44 92 TRP A CA 1
ATOM 722 C C . TRP A 1 92 ? 2.842 1.064 4.871 1.00 91.44 92 TRP A C 1
ATOM 724 O O . TRP A 1 92 ? 3.587 0.298 4.263 1.00 91.44 92 TRP A O 1
ATOM 734 N N . LEU A 1 93 ? 1.802 1.666 4.282 1.00 89.25 93 LEU A N 1
ATOM 735 C CA . LEU A 1 93 ? 1.433 1.451 2.876 1.00 89.25 93 LEU A CA 1
ATOM 736 C C . LEU A 1 93 ? 2.563 1.835 1.914 1.00 89.25 93 LEU A C 1
ATOM 738 O O . LEU A 1 93 ? 2.870 1.086 0.991 1.00 89.25 93 LEU A O 1
ATOM 742 N N . LYS A 1 94 ? 3.239 2.967 2.159 1.00 85.56 94 LYS A N 1
ATOM 743 C CA . LYS A 1 94 ? 4.395 3.391 1.352 1.00 85.56 94 LYS A CA 1
ATOM 744 C C . LYS A 1 94 ? 5.526 2.363 1.374 1.00 85.56 94 LYS A C 1
ATOM 746 O O . LYS A 1 94 ? 6.142 2.140 0.340 1.00 85.56 94 LYS A O 1
ATOM 751 N N . ARG A 1 95 ? 5.798 1.725 2.519 1.00 87.75 95 ARG A N 1
ATOM 752 C CA . ARG A 1 95 ? 6.820 0.666 2.605 1.00 87.75 95 ARG A CA 1
ATOM 753 C C . ARG A 1 95 ? 6.449 -0.555 1.768 1.00 87.75 95 ARG A C 1
ATOM 755 O O . ARG A 1 95 ? 7.308 -1.073 1.063 1.00 87.75 95 ARG A O 1
ATOM 762 N N . ILE A 1 96 ? 5.186 -0.983 1.815 1.00 91.06 96 ILE A N 1
ATOM 763 C CA . ILE A 1 96 ? 4.702 -2.088 0.974 1.00 91.06 96 ILE A CA 1
ATOM 764 C C . ILE A 1 96 ? 4.854 -1.716 -0.505 1.00 91.06 96 ILE A C 1
ATOM 766 O O . ILE A 1 96 ? 5.440 -2.489 -1.256 1.00 91.06 96 ILE A O 1
ATOM 770 N N . ALA A 1 97 ? 4.423 -0.512 -0.896 1.00 89.31 97 ALA A N 1
ATOM 771 C CA . ALA A 1 97 ? 4.521 -0.024 -2.272 1.00 89.31 97 ALA A CA 1
ATOM 772 C C . ALA A 1 97 ? 5.959 -0.006 -2.799 1.00 89.31 97 ALA A C 1
ATOM 774 O O . ALA A 1 97 ? 6.221 -0.476 -3.904 1.00 89.31 97 ALA A O 1
ATOM 775 N N . VAL A 1 98 ? 6.901 0.488 -1.989 1.00 85.81 98 VAL A N 1
ATOM 776 C CA . VAL A 1 98 ? 8.329 0.491 -2.332 1.00 85.81 98 VAL A CA 1
ATOM 777 C C . VAL A 1 98 ? 8.827 -0.930 -2.575 1.00 85.81 98 VAL A C 1
ATOM 779 O O . VAL A 1 98 ? 9.468 -1.171 -3.592 1.00 85.81 98 VAL A O 1
ATOM 782 N N . ASN A 1 99 ? 8.497 -1.881 -1.699 1.00 87.75 99 ASN A N 1
ATOM 783 C CA . ASN A 1 99 ? 8.927 -3.268 -1.878 1.00 87.75 99 ASN A CA 1
ATOM 784 C C . ASN A 1 99 ? 8.306 -3.910 -3.129 1.00 87.75 99 ASN A C 1
ATOM 786 O O . ASN A 1 99 ? 9.004 -4.598 -3.863 1.00 87.75 99 ASN A O 1
ATOM 790 N N . VAL A 1 100 ? 7.024 -3.653 -3.409 1.00 90.88 100 VAL A N 1
ATOM 791 C CA . VAL A 1 100 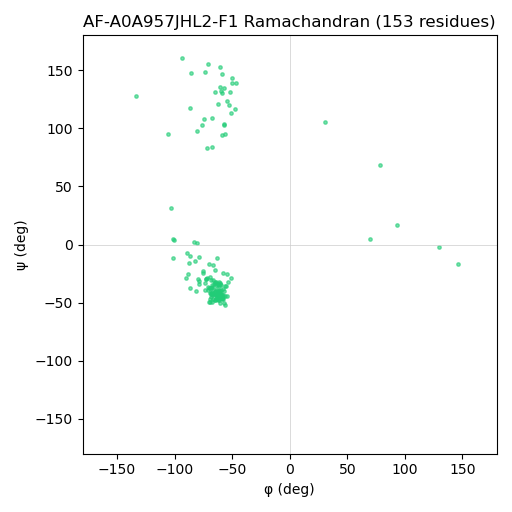? 6.364 -4.122 -4.641 1.00 90.88 100 VAL A CA 1
ATOM 792 C C . VAL A 1 100 ? 7.084 -3.591 -5.881 1.00 90.88 100 VAL A C 1
ATOM 794 O O . VAL A 1 100 ? 7.380 -4.357 -6.795 1.00 90.88 100 VAL A O 1
ATOM 797 N N . CYS A 1 101 ? 7.417 -2.299 -5.900 1.00 86.69 101 CYS A N 1
ATOM 798 C CA . CYS A 1 101 ? 8.097 -1.679 -7.036 1.00 86.69 101 CYS A CA 1
ATOM 799 C C . CYS A 1 101 ? 9.546 -2.165 -7.198 1.00 86.69 101 CYS A C 1
ATOM 801 O O . CYS A 1 101 ? 10.003 -2.349 -8.323 1.00 86.69 101 CYS A O 1
ATOM 803 N N . LEU A 1 102 ? 10.271 -2.390 -6.095 1.00 85.69 102 LEU A N 1
ATOM 804 C CA . LEU A 1 102 ? 11.625 -2.953 -6.137 1.00 85.69 102 LEU A CA 1
ATOM 805 C C . LEU A 1 102 ? 11.622 -4.370 -6.715 1.00 85.69 102 LEU A C 1
ATOM 807 O O . LEU A 1 102 ? 12.423 -4.652 -7.600 1.00 85.69 102 LEU A O 1
ATOM 811 N N . ASN A 1 103 ? 10.681 -5.218 -6.294 1.00 81.25 103 ASN A N 1
ATOM 812 C CA . ASN A 1 103 ? 10.533 -6.562 -6.853 1.00 81.25 103 ASN A CA 1
ATOM 813 C C . ASN A 1 103 ? 10.236 -6.514 -8.360 1.00 81.25 103 ASN A C 1
ATOM 815 O O . ASN A 1 103 ? 10.812 -7.277 -9.130 1.00 81.25 103 ASN A O 1
ATOM 819 N N . TRP A 1 104 ? 9.371 -5.593 -8.792 1.00 79.81 104 TRP A N 1
ATOM 820 C CA . TRP A 1 104 ? 9.096 -5.354 -10.211 1.00 79.81 104 TRP A CA 1
ATOM 821 C C . TRP A 1 104 ? 10.360 -4.979 -10.995 1.00 79.81 104 TRP A C 1
ATOM 823 O O . TRP A 1 104 ? 10.598 -5.488 -12.091 1.00 79.81 104 TRP A O 1
ATOM 833 N N . TYR A 1 105 ? 11.194 -4.108 -10.423 1.00 75.62 105 TYR A N 1
ATOM 834 C CA . TYR A 1 105 ? 12.458 -3.698 -11.028 1.00 75.62 105 TYR A CA 1
ATOM 835 C C . TYR A 1 105 ? 13.474 -4.846 -11.095 1.00 75.62 105 TYR A C 1
ATOM 837 O O . TYR A 1 105 ? 14.131 -5.019 -12.121 1.00 75.62 105 TYR A O 1
ATOM 845 N N . GLU A 1 106 ? 13.592 -5.650 -10.035 1.00 75.06 106 GLU A N 1
ATOM 846 C CA . GLU A 1 106 ? 14.455 -6.836 -10.004 1.00 75.06 106 GLU A CA 1
ATOM 847 C C . GLU A 1 106 ? 14.015 -7.874 -11.039 1.00 75.06 106 GLU A C 1
ATOM 849 O O . GLU A 1 106 ? 14.840 -8.317 -11.839 1.00 75.06 106 GLU A O 1
ATOM 854 N N . ALA A 1 107 ? 12.717 -8.176 -11.105 1.00 73.31 107 ALA A N 1
ATOM 855 C CA . ALA A 1 107 ? 12.159 -9.083 -12.100 1.00 73.31 107 ALA A CA 1
ATOM 856 C C . ALA A 1 107 ? 12.445 -8.594 -13.526 1.00 73.31 107 ALA A C 1
ATOM 858 O O . ALA A 1 107 ? 12.880 -9.376 -14.361 1.00 73.31 107 ALA A O 1
ATOM 859 N N . ASN A 1 108 ? 12.289 -7.295 -13.805 1.00 67.56 108 ASN A N 1
ATOM 860 C CA . ASN A 1 108 ? 12.551 -6.740 -15.136 1.00 67.56 108 ASN A CA 1
ATOM 861 C C . ASN A 1 108 ? 14.047 -6.594 -15.469 1.00 67.56 108 ASN A C 1
ATOM 863 O O . ASN A 1 108 ? 14.403 -6.630 -16.646 1.00 67.56 108 ASN A O 1
ATOM 867 N N . ARG A 1 109 ? 14.935 -6.476 -14.472 1.00 61.72 109 ARG A N 1
ATOM 868 C 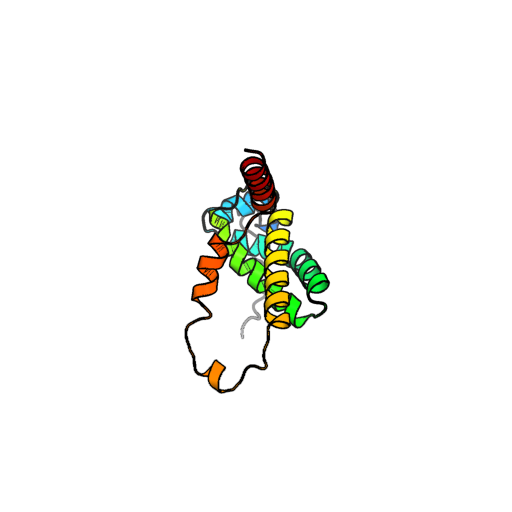CA . ARG A 1 109 ? 16.397 -6.544 -14.663 1.00 61.72 109 ARG A CA 1
ATOM 869 C C . ARG A 1 109 ? 16.881 -7.951 -14.991 1.00 61.72 109 ARG A C 1
ATOM 871 O O . ARG A 1 109 ? 17.839 -8.093 -15.744 1.00 61.72 109 ARG A O 1
ATOM 878 N N . ILE A 1 110 ? 16.258 -8.964 -14.393 1.00 50.47 110 ILE A N 1
ATOM 879 C CA . ILE A 1 110 ? 16.619 -10.381 -14.530 1.00 50.47 110 ILE A CA 1
ATOM 880 C C . ILE A 1 110 ? 15.625 -11.080 -15.468 1.00 50.47 110 ILE A C 1
ATOM 882 O O . ILE A 1 110 ? 15.359 -12.257 -15.299 1.00 50.47 110 ILE A O 1
ATOM 886 N N . ARG A 1 111 ? 15.051 -10.403 -16.472 1.00 46.00 111 ARG A N 1
ATOM 887 C CA . ARG A 1 111 ? 14.368 -11.116 -17.562 1.00 46.00 111 ARG A CA 1
ATOM 888 C C . ARG A 1 111 ? 15.427 -11.610 -18.558 1.00 46.00 111 ARG A C 1
ATOM 890 O O . ARG A 1 111 ? 15.817 -10.825 -19.425 1.00 46.00 111 ARG A O 1
ATOM 897 N N . PRO A 1 112 ? 15.893 -12.880 -18.525 1.00 45.62 112 PRO A N 1
ATOM 898 C CA . PRO A 1 112 ? 16.224 -13.527 -19.784 1.00 45.62 112 PRO A CA 1
ATOM 899 C C . PRO A 1 112 ? 14.943 -13.517 -20.628 1.00 45.62 112 PRO A C 1
ATOM 901 O O . PRO A 1 112 ? 13.836 -13.538 -20.084 1.00 45.62 112 PRO A O 1
ATOM 904 N N . ALA A 1 113 ? 15.073 -13.401 -21.947 1.00 46.47 113 ALA A N 1
ATOM 905 C CA . ALA A 1 113 ? 13.922 -13.451 -22.838 1.00 46.47 113 ALA A CA 1
ATOM 906 C C . ALA A 1 113 ? 13.087 -14.700 -22.508 1.00 46.47 113 ALA A C 1
ATOM 908 O O . ALA A 1 113 ? 13.576 -15.817 -22.655 1.00 46.47 113 ALA A O 1
ATOM 909 N N . VAL A 1 114 ? 11.869 -14.497 -21.999 1.00 48.81 114 VAL A N 1
ATOM 910 C CA . VAL A 1 114 ? 10.953 -15.589 -21.654 1.00 48.81 114 VAL A CA 1
ATOM 911 C C . VAL A 1 114 ? 10.641 -16.333 -22.946 1.00 48.81 114 VAL A C 1
ATOM 913 O O . VAL A 1 114 ? 10.165 -15.726 -23.908 1.00 48.81 114 VAL A O 1
ATOM 916 N N . THR A 1 115 ? 10.955 -17.624 -22.984 1.00 49.28 115 THR A N 1
ATOM 917 C CA . THR A 1 115 ? 10.707 -18.472 -24.154 1.00 49.28 115 THR A CA 1
ATOM 918 C C . THR A 1 115 ? 9.358 -19.178 -24.021 1.00 49.28 115 THR A C 1
ATOM 920 O O . THR A 1 115 ? 8.827 -19.315 -22.920 1.00 49.28 115 THR A O 1
ATOM 923 N N . GLU A 1 116 ? 8.788 -19.671 -25.125 1.00 48.16 116 GLU A N 1
ATOM 924 C CA . GLU A 1 116 ? 7.543 -20.465 -25.096 1.00 48.16 116 GLU A CA 1
ATOM 925 C C . GLU A 1 116 ? 7.626 -21.684 -24.155 1.00 48.16 116 GLU A C 1
ATOM 927 O O . GLU A 1 116 ? 6.610 -22.116 -23.615 1.00 48.16 116 GLU A O 1
ATOM 932 N N . ALA A 1 117 ? 8.833 -22.198 -23.892 1.00 52.53 117 ALA A N 1
ATOM 933 C CA . ALA A 1 117 ? 9.069 -23.298 -22.961 1.00 52.53 117 ALA A CA 1
ATOM 934 C C . ALA A 1 117 ? 8.842 -22.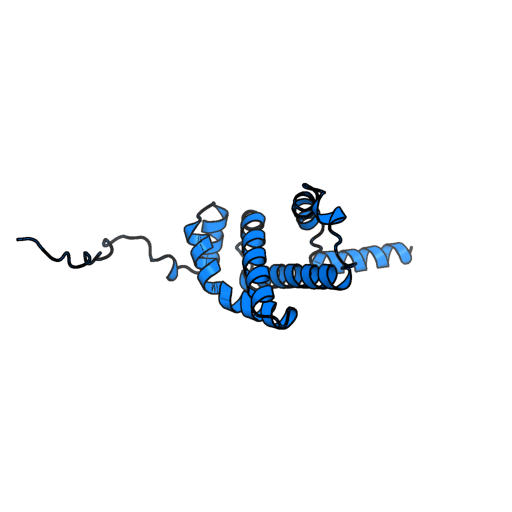917 -21.483 1.00 52.53 117 ALA A C 1
ATOM 936 O O . ALA A 1 117 ? 8.468 -23.772 -20.680 1.00 52.53 117 ALA A O 1
ATOM 937 N N . ASP A 1 118 ? 9.024 -21.647 -21.114 1.00 49.81 118 ASP A N 1
ATOM 938 C CA . ASP A 1 118 ? 8.842 -21.175 -19.736 1.00 49.81 118 ASP A CA 1
ATOM 939 C C . ASP A 1 118 ? 7.362 -20.984 -19.383 1.00 49.81 118 ASP A C 1
ATOM 941 O O . ASP A 1 118 ? 6.949 -21.247 -18.256 1.00 49.81 118 ASP A O 1
ATOM 945 N N . LEU A 1 119 ? 6.541 -20.614 -20.371 1.00 53.25 119 LEU A N 1
ATOM 946 C CA . LEU A 1 119 ? 5.088 -20.465 -20.228 1.00 53.25 119 LEU A CA 1
ATOM 947 C C . LEU A 1 119 ? 4.360 -21.809 -20.050 1.00 53.25 119 LEU A C 1
ATOM 949 O O . LEU A 1 119 ? 3.214 -21.840 -19.604 1.00 53.25 119 LEU A O 1
ATOM 953 N N . ALA A 1 120 ? 5.021 -22.923 -20.373 1.00 53.88 120 ALA A N 1
ATOM 954 C CA . ALA A 1 120 ? 4.479 -24.273 -20.257 1.00 53.88 120 ALA A CA 1
ATOM 955 C C . ALA A 1 120 ? 4.604 -24.879 -18.844 1.00 53.88 120 ALA A C 1
ATOM 957 O O . ALA A 1 120 ? 4.220 -26.033 -18.659 1.00 53.88 120 ALA A O 1
ATOM 958 N N . ARG A 1 121 ? 5.130 -24.138 -17.853 1.00 48.41 121 ARG A N 1
ATOM 959 C CA . ARG A 1 121 ? 5.258 -24.581 -16.452 1.00 48.41 121 ARG A CA 1
ATOM 960 C C . ARG A 1 121 ? 4.224 -23.883 -15.554 1.00 48.41 121 ARG A C 1
ATOM 962 O O . ARG A 1 121 ? 4.474 -22.777 -15.077 1.00 48.41 121 ARG A O 1
ATOM 969 N N . PRO A 1 122 ? 3.053 -24.491 -15.288 1.00 38.03 122 PRO A N 1
ATOM 970 C CA . PRO A 1 122 ? 2.041 -23.902 -14.424 1.00 38.03 122 PRO A CA 1
ATOM 971 C C . PRO A 1 122 ? 2.334 -24.282 -12.967 1.00 38.03 122 PRO A C 1
ATOM 973 O O . PRO A 1 122 ? 2.277 -25.460 -12.620 1.00 38.03 122 PRO A O 1
ATOM 976 N N . GLY A 1 123 ? 2.607 -23.300 -12.101 1.00 45.09 123 GLY A N 1
ATOM 977 C CA . GLY A 1 123 ? 2.551 -23.516 -10.646 1.00 45.09 123 GLY A CA 1
ATOM 978 C C . GLY A 1 123 ? 3.543 -22.747 -9.771 1.00 45.09 123 GLY A C 1
ATOM 979 O O . GLY A 1 123 ? 3.296 -22.631 -8.577 1.00 45.09 123 GLY A O 1
ATOM 980 N N . GLU A 1 124 ? 4.625 -22.190 -10.317 1.00 41.00 124 GLU A N 1
ATOM 981 C CA . GLU A 1 124 ? 5.701 -21.621 -9.480 1.00 41.00 124 GLU A CA 1
AT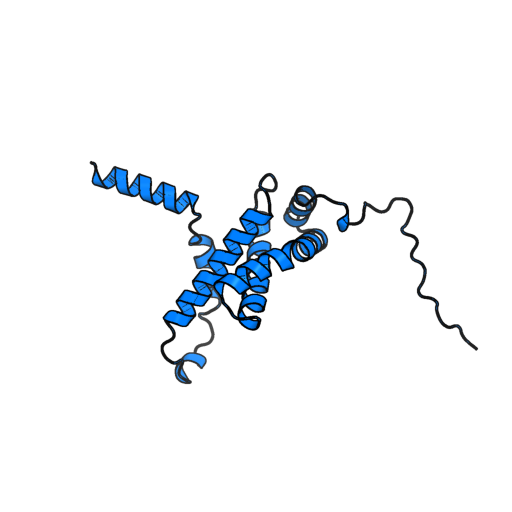OM 982 C C . GLU A 1 124 ? 5.377 -20.210 -8.941 1.00 41.00 124 GLU A C 1
ATOM 984 O O . GLU A 1 124 ? 5.717 -19.891 -7.807 1.00 41.00 124 GLU A O 1
ATOM 989 N N . ALA A 1 125 ? 4.588 -19.405 -9.662 1.00 42.56 125 ALA A N 1
ATOM 990 C CA . ALA A 1 125 ? 4.314 -18.006 -9.295 1.00 42.56 125 ALA A CA 1
ATOM 991 C C . ALA A 1 125 ? 3.506 -17.801 -7.991 1.00 42.56 125 ALA A C 1
ATOM 993 O O . ALA A 1 125 ? 3.470 -16.695 -7.453 1.00 42.56 125 ALA A O 1
ATOM 994 N N . ALA A 1 126 ? 2.811 -18.830 -7.493 1.00 38.69 126 ALA A N 1
ATOM 995 C CA . ALA A 1 126 ? 1.983 -18.723 -6.288 1.00 38.69 126 ALA A CA 1
ATOM 996 C C . ALA A 1 126 ? 2.760 -19.008 -4.988 1.00 38.69 126 ALA A C 1
ATOM 998 O O . ALA A 1 126 ? 2.367 -18.504 -3.935 1.00 38.69 126 ALA A O 1
ATOM 999 N N . ALA A 1 127 ? 3.851 -19.782 -5.053 1.00 42.09 127 ALA A N 1
ATOM 1000 C CA . ALA A 1 127 ? 4.672 -20.132 -3.890 1.00 42.09 127 ALA A CA 1
ATOM 1001 C C . ALA A 1 127 ? 5.509 -18.940 -3.385 1.00 42.09 127 ALA A C 1
ATOM 1003 O O . ALA A 1 127 ? 5.711 -18.783 -2.182 1.00 42.09 127 ALA A O 1
ATOM 1004 N N . ASP A 1 128 ? 5.886 -18.035 -4.290 1.00 46.88 128 ASP A N 1
ATOM 1005 C CA . ASP A 1 128 ? 6.748 -16.885 -3.996 1.00 46.88 128 ASP A CA 1
ATOM 1006 C C . ASP A 1 128 ? 6.125 -15.866 -3.025 1.00 46.88 128 ASP A C 1
ATOM 1008 O O . ASP A 1 128 ? 6.832 -15.086 -2.387 1.00 46.88 128 ASP A O 1
ATOM 1012 N N . LEU A 1 129 ? 4.795 -15.836 -2.887 1.00 42.22 129 LEU A N 1
ATOM 1013 C CA . LEU A 1 129 ? 4.102 -14.810 -2.099 1.00 42.22 129 LEU A CA 1
ATOM 1014 C C . LEU A 1 129 ? 4.155 -15.054 -0.581 1.00 42.22 129 LEU A C 1
ATOM 1016 O O . LEU A 1 129 ? 4.212 -14.078 0.173 1.00 42.22 129 LEU A O 1
ATOM 1020 N N . ASP A 1 130 ? 4.145 -16.314 -0.136 1.00 42.69 130 ASP A N 1
ATOM 1021 C CA . ASP A 1 130 ? 4.167 -16.688 1.291 1.00 42.69 130 ASP A CA 1
ATOM 1022 C C . ASP A 1 130 ? 5.601 -16.639 1.850 1.00 42.69 130 ASP A C 1
ATOM 1024 O O . ASP A 1 130 ? 5.851 -16.077 2.919 1.00 42.69 130 ASP A O 1
ATOM 1028 N N . GLU A 1 131 ? 6.577 -17.097 1.061 1.00 43.50 131 GLU A N 1
ATOM 1029 C CA . GLU A 1 131 ? 8.008 -16.944 1.350 1.00 43.50 131 GLU A CA 1
ATOM 1030 C C . GLU A 1 131 ? 8.438 -15.463 1.341 1.00 43.50 131 GLU A C 1
ATOM 1032 O O . GLU A 1 131 ? 9.256 -15.032 2.157 1.00 43.50 131 GLU A O 1
ATOM 1037 N N . TRP A 1 132 ? 7.820 -14.630 0.495 1.00 45.19 132 TRP A N 1
ATOM 1038 C CA . TRP A 1 132 ? 8.058 -13.187 0.491 1.00 45.19 132 TRP A CA 1
ATOM 1039 C C . TRP A 1 132 ? 7.547 -12.501 1.761 1.00 45.19 132 TRP A C 1
ATOM 1041 O O . TRP A 1 132 ? 8.266 -11.665 2.299 1.00 45.19 132 TRP A O 1
ATOM 1051 N N . GLN A 1 133 ? 6.368 -12.852 2.298 1.00 45.72 133 GLN A N 1
ATOM 1052 C CA . GLN A 1 133 ? 5.912 -12.280 3.578 1.00 45.72 133 GLN A CA 1
ATOM 1053 C C . GLN A 1 133 ? 6.871 -12.601 4.734 1.00 45.72 133 GLN A C 1
ATOM 1055 O O . GLN A 1 133 ? 7.062 -11.751 5.606 1.00 45.72 133 GLN A O 1
ATOM 1060 N N . ALA A 1 134 ? 7.518 -13.771 4.706 1.00 45.66 134 ALA A N 1
ATOM 1061 C CA . ALA A 1 134 ? 8.572 -14.139 5.651 1.00 45.66 134 ALA A CA 1
ATOM 1062 C C . ALA A 1 134 ? 9.896 -13.377 5.410 1.00 45.66 134 ALA A C 1
ATOM 1064 O O . ALA A 1 134 ? 10.615 -13.079 6.363 1.00 45.66 134 ALA A O 1
ATOM 1065 N N . ASN A 1 135 ? 10.187 -13.000 4.158 1.00 45.22 135 ASN A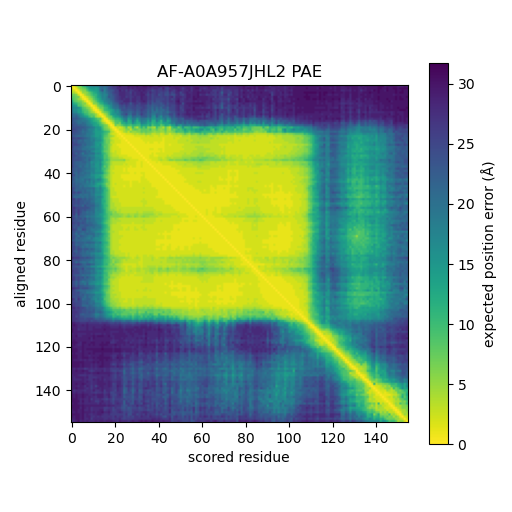 N 1
ATOM 1066 C CA . ASN A 1 135 ? 11.422 -12.329 3.732 1.00 45.22 135 ASN A CA 1
ATOM 1067 C C . ASN A 1 135 ? 11.310 -10.801 3.535 1.00 45.22 135 ASN A C 1
ATOM 1069 O O . ASN A 1 135 ? 12.295 -10.163 3.146 1.00 45.22 135 ASN A O 1
ATOM 1073 N N . VAL A 1 136 ? 10.167 -10.162 3.832 1.00 51.09 136 VAL A N 1
ATOM 1074 C CA . VAL A 1 136 ? 10.067 -8.691 3.914 1.00 51.09 136 VAL A CA 1
ATOM 1075 C C . VAL A 1 136 ? 10.875 -8.219 5.121 1.00 51.09 136 VAL A C 1
ATOM 1077 O O . VAL A 1 136 ? 10.351 -7.992 6.207 1.00 51.09 136 VAL A O 1
ATOM 1080 N N . THR A 1 137 ? 12.183 -8.048 4.929 1.00 53.66 137 THR A N 1
ATOM 1081 C CA . THR A 1 137 ? 13.049 -7.462 5.947 1.00 53.66 137 THR A CA 1
ATOM 1082 C C . THR A 1 137 ? 12.658 -5.998 6.104 1.00 53.66 137 THR A C 1
ATOM 1084 O O . THR A 1 137 ? 12.890 -5.165 5.216 1.00 53.66 137 THR A O 1
ATOM 1087 N N . THR A 1 138 ? 12.040 -5.660 7.231 1.00 59.50 138 THR A N 1
ATOM 1088 C CA . THR A 1 138 ? 11.761 -4.265 7.563 1.00 59.50 138 THR A CA 1
ATOM 1089 C C . THR A 1 138 ? 13.086 -3.485 7.651 1.00 59.50 138 THR A C 1
ATOM 1091 O O . THR A 1 138 ? 14.135 -4.066 7.937 1.00 59.50 138 THR A O 1
ATOM 1094 N N . PRO A 1 139 ? 13.108 -2.162 7.406 1.00 47.94 139 PRO A N 1
ATOM 1095 C CA . PRO A 1 139 ? 14.318 -1.354 7.601 1.00 47.94 139 PRO A CA 1
ATOM 1096 C C . PRO A 1 139 ? 14.914 -1.496 9.012 1.00 47.94 139 PRO A C 1
ATOM 1098 O O . PRO A 1 139 ? 16.128 -1.481 9.172 1.00 47.94 139 PRO A O 1
ATOM 1101 N N . GLU A 1 140 ? 14.051 -1.704 10.008 1.00 46.59 140 GLU A N 1
ATOM 1102 C CA . GLU A 1 140 ? 14.394 -2.054 11.390 1.00 46.59 140 GLU A CA 1
ATOM 1103 C C . GLU A 1 140 ? 15.120 -3.405 11.475 1.00 46.59 140 GLU A C 1
ATOM 1105 O O . GLU A 1 140 ? 16.196 -3.479 12.054 1.00 46.59 140 GLU A O 1
ATOM 1110 N N . GLN A 1 141 ? 14.614 -4.453 10.820 1.00 51.16 141 GLN A N 1
ATOM 1111 C CA . GLN A 1 141 ? 15.295 -5.749 10.745 1.00 51.16 141 GLN A CA 1
ATOM 1112 C C . GLN A 1 141 ? 16.613 -5.677 9.958 1.00 51.16 141 GLN A C 1
ATOM 1114 O O . GLN A 1 141 ? 17.571 -6.346 10.327 1.00 51.16 141 GLN A O 1
ATOM 1119 N N . ARG A 1 142 ? 16.715 -4.831 8.919 1.00 50.75 142 ARG A N 1
ATOM 1120 C CA . ARG A 1 142 ? 17.981 -4.582 8.195 1.00 50.75 142 ARG A CA 1
ATOM 1121 C C . ARG A 1 142 ? 19.006 -3.847 9.060 1.00 50.75 142 ARG A C 1
ATOM 1123 O O . ARG A 1 142 ? 20.201 -4.094 8.920 1.00 50.75 142 ARG A O 1
ATOM 1130 N N . TYR A 1 143 ? 18.551 -2.940 9.922 1.00 50.69 143 TYR A N 1
ATOM 1131 C CA . TYR A 1 143 ? 19.396 -2.237 10.887 1.00 50.69 143 TYR A CA 1
ATOM 1132 C C . TYR A 1 143 ? 19.882 -3.191 11.988 1.00 50.69 143 TYR A C 1
ATOM 1134 O O . TYR A 1 143 ? 21.083 -3.306 12.210 1.00 50.69 143 TYR A O 1
ATOM 1142 N N . LEU A 1 144 ? 18.968 -3.958 12.587 1.00 49.47 144 LEU A N 1
ATOM 1143 C CA . LEU A 1 144 ? 19.278 -4.948 13.622 1.00 49.47 144 LEU A CA 1
ATOM 1144 C C . LEU A 1 144 ? 20.189 -6.067 13.098 1.00 49.47 144 LEU A C 1
ATOM 1146 O O . LEU A 1 144 ? 21.154 -6.429 13.763 1.00 49.47 144 LEU A O 1
ATOM 1150 N N . ALA A 1 145 ? 19.958 -6.562 11.879 1.00 50.94 145 ALA A N 1
ATOM 1151 C CA . ALA A 1 145 ? 20.835 -7.545 11.244 1.00 50.94 145 ALA A CA 1
ATOM 1152 C C . ALA A 1 145 ? 22.242 -6.982 10.970 1.00 50.94 145 ALA A C 1
ATOM 1154 O O . ALA A 1 145 ? 23.228 -7.706 11.095 1.00 50.94 145 ALA A O 1
ATOM 1155 N N . ARG A 1 146 ? 22.358 -5.688 10.630 1.00 47.47 146 ARG A N 1
ATOM 1156 C CA . ARG A 1 146 ? 23.654 -5.005 10.467 1.00 47.47 146 ARG A CA 1
ATOM 1157 C C . ARG A 1 146 ? 24.401 -4.853 11.791 1.00 47.47 146 ARG A C 1
ATOM 1159 O O . ARG A 1 146 ? 25.605 -5.091 11.806 1.00 47.47 146 ARG A O 1
ATOM 1166 N N . GLU A 1 147 ? 23.719 -4.504 12.881 1.00 50.94 147 GLU A N 1
ATOM 1167 C CA . GLU A 1 147 ? 24.344 -4.433 14.211 1.00 50.94 147 GLU A CA 1
ATOM 1168 C C . GLU A 1 147 ? 24.748 -5.817 14.740 1.00 50.94 147 GLU A C 1
ATOM 1170 O O . GLU A 1 147 ? 25.868 -5.985 15.222 1.00 50.94 147 GLU A O 1
ATOM 1175 N N . GLN A 1 148 ? 23.898 -6.836 14.581 1.00 48.50 148 GLN A N 1
ATOM 1176 C CA . GLN A 1 148 ? 24.217 -8.212 14.981 1.00 48.50 148 GLN A CA 1
ATOM 1177 C C . GLN A 1 148 ? 25.392 -8.791 14.178 1.00 48.50 148 GLN A C 1
ATOM 1179 O O . GLN A 1 148 ? 26.276 -9.429 14.748 1.00 48.50 148 GLN A O 1
ATOM 1184 N N . ALA A 1 149 ? 25.462 -8.522 12.870 1.00 53.72 149 ALA A N 1
ATOM 1185 C CA . ALA A 1 149 ? 26.589 -8.940 12.037 1.00 53.72 149 ALA A CA 1
ATOM 1186 C C . ALA A 1 149 ? 27.895 -8.191 12.369 1.00 53.72 149 ALA A C 1
ATOM 1188 O O . ALA A 1 149 ? 28.979 -8.763 12.232 1.00 53.72 149 ALA A O 1
ATOM 1189 N N . ALA A 1 150 ? 27.811 -6.933 12.819 1.00 54.78 150 ALA A N 1
ATOM 1190 C CA . ALA A 1 150 ? 28.968 -6.172 13.288 1.00 54.78 150 ALA A CA 1
ATOM 1191 C C . ALA A 1 150 ? 29.507 -6.709 14.627 1.00 54.78 150 ALA A C 1
ATOM 1193 O O . ALA A 1 150 ? 30.721 -6.787 14.800 1.00 54.78 150 ALA A O 1
ATOM 1194 N N . ALA A 1 151 ? 28.626 -7.148 15.533 1.00 53.59 151 ALA A N 1
ATOM 1195 C CA . ALA A 1 151 ? 29.014 -7.722 16.822 1.00 53.59 151 ALA A CA 1
ATOM 1196 C C . ALA A 1 151 ? 29.727 -9.082 16.691 1.00 53.59 151 ALA A C 1
ATOM 1198 O O . ALA A 1 151 ? 30.679 -9.344 17.418 1.00 53.59 151 ALA A O 1
ATOM 1199 N N . VAL A 1 152 ? 29.323 -9.928 15.735 1.00 56.28 152 VAL A N 1
ATOM 1200 C CA . VAL A 1 152 ? 29.920 -11.266 15.528 1.00 56.28 152 VAL A CA 1
ATOM 1201 C C . VAL A 1 152 ? 31.302 -11.211 14.856 1.00 56.28 152 VAL A C 1
ATOM 1203 O O . VAL A 1 152 ? 32.090 -12.133 15.012 1.00 56.28 152 VAL A O 1
ATOM 1206 N N . ARG A 1 153 ? 31.636 -10.136 14.129 1.00 49.53 153 ARG A N 1
ATOM 1207 C CA . ARG A 1 153 ? 32.979 -9.936 13.540 1.00 49.53 153 ARG A CA 1
ATOM 1208 C C . ARG A 1 153 ? 33.987 -9.264 14.476 1.00 49.53 153 ARG A C 1
ATOM 1210 O O . ARG A 1 153 ? 35.155 -9.165 14.113 1.00 49.53 153 ARG A O 1
ATOM 1217 N N . ALA A 1 154 ? 33.532 -8.758 15.620 1.00 50.03 154 ALA A N 1
ATOM 1218 C CA . ALA A 1 154 ? 34.360 -8.072 16.609 1.00 50.03 154 ALA A CA 1
ATOM 1219 C C . ALA A 1 154 ? 34.732 -8.961 17.817 1.00 50.03 154 ALA A C 1
ATOM 1221 O O . ALA A 1 154 ? 35.354 -8.463 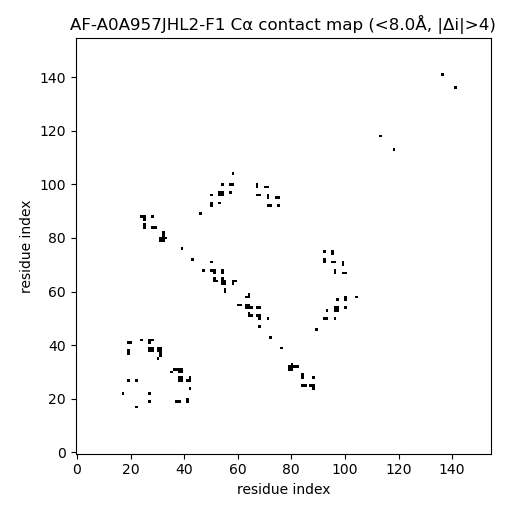18.755 1.00 50.03 154 ALA A O 1
ATOM 1222 N N . ALA A 1 155 ? 34.353 -10.243 17.789 1.00 43.56 155 ALA A N 1
ATOM 1223 C CA . ALA A 1 155 ? 34.697 -11.275 18.768 1.00 43.56 155 ALA A CA 1
ATOM 1224 C C . ALA A 1 155 ? 35.628 -12.314 18.130 1.00 43.56 155 ALA A C 1
ATOM 1226 O O . ALA A 1 155 ? 36.514 -12.816 18.855 1.00 43.56 155 ALA A O 1
#

Mean predicted aligned error: 14.43 Å

pLDDT: mean 72.05, std 21.32, range [27.81, 97.5]

Foldseek 3Di:
DDDDDDPPPPPDPPDPDPDLLPDDLLVLLVCLLVVDVVSLVSVCVVCLVVLLVLLCVLQVDNVRSVVLSVVLSVLCSVCSNVDDSVDDPNVVSSLSSVVSSVVVVVCVVPDPPDDPVNVPDPDDVVVVPVVVVVVSQDVVNVVVVVVVVVVVVVD